Protein AF-A0A352S471-F1 (afdb_monomer)

Secondary structure (DSSP, 8-state):
-HHHHHTT--EEE---SSS-HHHHHHHHHHHHTTPPTTTEEE--S-IIIIIHHHHH-TT-SEEEEES-HHHHHHHHHHHHTTT-EEEEE-----EEE--TTS-HHHHHHHHHHHHHGGGG--TT---EEE--GGGTT-

Nearest PDB structures (foldseek):
  4zxu-assembly1_A  TM=9.787E-01  e=8.638E-11  Staphylococcus aureus subsp. aureus COL
  5dib-assembly1_A  TM=9.805E-01  e=1.431E-10  Staphylococcus aureus
  3u4j-assembly1_B  TM=9.570E-01  e=1.961E-10  Sinorhizobium meliloti
  4o5h-assembly1_A  TM=9.657E-01  e=5.730E-10  Burkholderia cenocepacia J2315
  4ywe-assembly2_G  TM=9.581E-01  e=6.103E-10  Burkholderia cenocepacia J2315

Mean predicted aligned error: 3.01 Å

pLDDT: mean 97.4, std 1.16, range [90.31, 98.69]

Solvent-accessible surface area (backbone atoms only — not comparable to full-atom values): 8187 Å² total; per-residue (Å²): 108,69,70,46,50,76,72,71,44,64,44,78,47,68,57,52,75,89,66,41,64,68,57,51,54,48,50,51,52,43,53,76,70,63,57,58,89,74,40,66,41,80,51,84,53,51,61,81,59,52,46,41,48,60,30,45,38,83,89,45,68,63,44,78,48,76,50,51,54,72,56,46,52,53,41,51,60,42,19,53,87,69,71,37,51,74,46,74,49,48,67,61,79,30,70,39,81,47,60,84,89,49,65,56,70,62,50,49,54,50,45,53,52,54,26,50,44,77,79,38,74,43,59,74,26,41,78,36,76,43,67,41,79,94,58,66,90,114

Foldseek 3Di:
DVVCVVVVAADEDEDALVDCVVVVVVVVVCVVVVPDPRSYHYDYDHCVPPVLCQLQPLPNQEDEDEEAPVSLVSSCVSNVVNPHHYHYHYADQAADEDDPPDPVVVSVVVLVVQCPVVDNPDRNRNNHYHYDPVPPVD

Sequence (138 aa):
VAAALAAGCTIVLKPSEIAPLDAALFAEVMHEAGTPAGVFNMVFGDGQEVGARLAAHPDVDVISITGSTRAGIAVAQAAAATVKRVHQELGGKSPLLILDDADLQAAVAQGVGHVMLNSGQTCIAPTRMLVPRDRYDE

Structure (mmCIF, N/CA/C/O backbone):
data_AF-A0A352S471-F1
#
_entry.id   AF-A0A352S471-F1
#
loop_
_atom_site.group_PDB
_atom_site.id
_atom_site.type_symbol
_atom_site.label_atom_id
_atom_site.label_alt_id
_atom_site.label_comp_id
_atom_site.label_asym_id
_atom_site.label_entity_id
_atom_site.label_seq_id
_atom_site.pdbx_PDB_ins_code
_atom_site.Cartn_x
_atom_site.Cartn_y
_atom_site.Cartn_z
_atom_site.occupancy
_atom_site.B_iso_or_equiv
_atom_site.auth_seq_id
_atom_site.auth_comp_id
_atom_site.auth_asym_id
_atom_site.auth_atom_id
_atom_site.pdbx_PDB_model_num
ATOM 1 N N . VAL A 1 1 ? -7.290 5.930 4.000 1.00 95.38 1 VAL A N 1
ATOM 2 C CA . VAL A 1 1 ? -7.962 6.922 4.877 1.00 95.38 1 VAL A CA 1
ATOM 3 C C . VAL A 1 1 ? -9.097 7.639 4.160 1.00 95.38 1 VAL A C 1
ATOM 5 O O . VAL A 1 1 ? -10.235 7.417 4.541 1.00 95.38 1 VAL A O 1
ATOM 8 N N . ALA A 1 2 ? -8.821 8.429 3.113 1.00 96.81 2 ALA A N 1
ATOM 9 C CA . ALA A 1 2 ? -9.819 9.287 2.457 1.00 96.81 2 ALA A CA 1
ATOM 10 C C . ALA A 1 2 ? -11.147 8.582 2.111 1.00 96.81 2 ALA A C 1
ATOM 12 O O . ALA A 1 2 ? -12.203 9.047 2.521 1.00 96.81 2 ALA A O 1
ATOM 13 N N . ALA A 1 3 ? -11.096 7.424 1.440 1.00 97.38 3 ALA A N 1
ATOM 14 C CA . ALA A 1 3 ? -12.303 6.676 1.072 1.00 97.38 3 ALA A CA 1
ATOM 15 C C . ALA A 1 3 ? -13.134 6.206 2.283 1.00 97.38 3 ALA A C 1
ATOM 17 O O . ALA A 1 3 ? -14.357 6.223 2.220 1.00 97.38 3 ALA A O 1
ATOM 18 N N . ALA A 1 4 ? -12.484 5.825 3.391 1.00 97.88 4 ALA A N 1
ATOM 19 C CA . ALA A 1 4 ? -13.180 5.412 4.611 1.00 97.88 4 ALA A CA 1
ATOM 20 C C . ALA A 1 4 ? -13.919 6.597 5.248 1.00 97.88 4 ALA A C 1
ATOM 22 O O . ALA A 1 4 ? -15.101 6.488 5.557 1.00 97.88 4 ALA A O 1
ATOM 23 N N . LEU A 1 5 ? -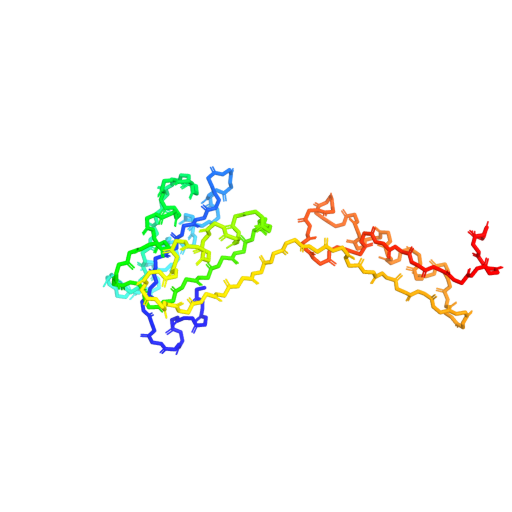13.252 7.749 5.363 1.00 97.56 5 LEU A N 1
ATOM 24 C CA . LEU A 1 5 ? -13.857 8.961 5.920 1.00 97.56 5 LEU A CA 1
ATOM 25 C C . LEU A 1 5 ? -14.997 9.489 5.045 1.00 97.56 5 LEU A C 1
ATOM 27 O O . LEU A 1 5 ? -16.052 9.843 5.560 1.00 97.56 5 LEU A O 1
ATOM 31 N N . ALA A 1 6 ? -14.816 9.493 3.721 1.00 97.94 6 ALA A N 1
ATOM 32 C CA . ALA A 1 6 ? -15.852 9.909 2.777 1.00 97.94 6 ALA A CA 1
ATOM 33 C C . ALA A 1 6 ? -17.101 9.012 2.844 1.00 97.94 6 ALA A C 1
ATOM 35 O O . ALA A 1 6 ? -18.213 9.490 2.643 1.00 97.94 6 ALA A O 1
ATOM 36 N N . ALA A 1 7 ? -16.926 7.726 3.162 1.00 98.00 7 ALA A N 1
ATOM 37 C CA . ALA A 1 7 ? -18.022 6.787 3.391 1.00 98.00 7 ALA A CA 1
ATOM 38 C C . ALA A 1 7 ? -18.659 6.905 4.793 1.00 98.00 7 ALA A C 1
ATOM 40 O O . ALA A 1 7 ? -19.601 6.173 5.090 1.00 98.00 7 ALA A O 1
ATOM 41 N N . GLY A 1 8 ? -18.157 7.795 5.657 1.00 98.19 8 GLY A N 1
ATOM 42 C CA . GLY A 1 8 ? -18.637 7.974 7.029 1.00 98.19 8 GLY A CA 1
ATOM 43 C C . GLY A 1 8 ? -18.098 6.951 8.034 1.00 98.19 8 GLY A C 1
ATOM 44 O O . GLY A 1 8 ? -18.639 6.841 9.131 1.00 98.19 8 GLY A O 1
ATOM 45 N N . CYS A 1 9 ? -17.053 6.192 7.690 1.00 98.56 9 CYS A N 1
ATOM 46 C CA . CYS A 1 9 ? -16.406 5.264 8.616 1.00 98.56 9 CYS A CA 1
ATOM 47 C C . CYS A 1 9 ? -15.426 5.990 9.547 1.00 98.56 9 CYS A C 1
ATOM 49 O O . CYS A 1 9 ? -14.796 6.978 9.164 1.00 98.56 9 CYS A O 1
ATOM 51 N N . THR A 1 10 ? -15.218 5.434 10.739 1.00 98.62 10 THR A N 1
ATOM 52 C CA . THR A 1 10 ? -14.053 5.754 11.571 1.00 98.62 10 THR A CA 1
ATOM 53 C C . THR A 1 10 ? -12.855 4.901 11.150 1.00 98.62 10 THR A C 1
ATOM 55 O O . THR A 1 10 ? -13.002 3.880 10.470 1.00 98.62 10 THR A O 1
ATOM 58 N N . ILE A 1 11 ? -11.643 5.326 11.507 1.00 98.31 11 ILE A N 1
ATOM 59 C CA . ILE A 1 11 ? -10.418 4.618 11.130 1.00 98.31 11 ILE A CA 1
ATOM 60 C C . ILE A 1 11 ? -9.375 4.628 12.245 1.00 98.31 11 ILE A C 1
ATOM 62 O O . ILE A 1 11 ? -9.169 5.629 12.935 1.00 98.31 11 ILE A O 1
ATOM 66 N N . VAL A 1 12 ? -8.679 3.499 12.366 1.00 98.62 12 VAL A N 1
ATOM 67 C CA . VAL A 1 12 ? -7.421 3.366 13.101 1.00 98.62 12 VAL A CA 1
ATOM 68 C C . VAL A 1 12 ? -6.333 3.041 12.081 1.00 98.62 12 VAL A C 1
ATOM 70 O O . VAL A 1 12 ? -6.371 1.991 11.441 1.00 98.62 12 VAL A O 1
ATOM 73 N N . LEU A 1 13 ? -5.389 3.959 11.883 1.00 98.38 13 LEU A N 1
ATOM 74 C CA . LEU A 1 13 ? -4.264 3.788 10.968 1.00 98.38 13 LEU A CA 1
ATOM 75 C C . LEU A 1 13 ? -3.011 3.370 11.750 1.00 98.38 13 LEU A C 1
ATOM 77 O O . LEU A 1 13 ? -2.656 4.014 12.734 1.00 98.38 13 LEU A O 1
ATOM 81 N N . LYS A 1 14 ? -2.331 2.315 11.282 1.00 98.31 14 LYS A N 1
ATOM 82 C CA . LYS A 1 14 ? -0.984 1.928 11.729 1.00 98.31 14 LYS A CA 1
ATOM 83 C C . LYS A 1 14 ? -0.004 1.987 10.549 1.00 98.31 14 LYS A C 1
ATOM 85 O O . LYS A 1 14 ? -0.111 1.141 9.658 1.00 98.31 14 LYS A O 1
ATOM 90 N N . PRO A 1 15 ? 0.949 2.933 10.518 1.00 97.94 15 PRO A N 1
ATOM 91 C CA . PRO A 1 15 ? 1.937 3.042 9.452 1.00 97.94 15 PRO A CA 1
ATOM 92 C C . PRO A 1 15 ? 3.063 2.027 9.656 1.00 97.94 15 PRO A C 1
ATOM 94 O O . PRO A 1 15 ? 3.124 1.353 10.687 1.00 97.94 15 PRO A O 1
ATOM 97 N N . SER A 1 16 ? 3.975 1.911 8.689 1.00 97.25 16 SER A N 1
ATOM 98 C CA . SER A 1 16 ? 5.194 1.118 8.880 1.00 97.25 16 SER A CA 1
ATOM 99 C C . SER A 1 16 ? 6.001 1.660 10.060 1.00 97.25 16 SER A C 1
ATOM 101 O O . SER A 1 16 ? 6.216 2.861 10.178 1.00 97.25 16 SER A O 1
ATOM 103 N N . GLU A 1 17 ? 6.491 0.765 10.911 1.00 96.25 17 GLU A N 1
ATOM 104 C CA . GLU A 1 17 ? 7.396 1.094 12.013 1.00 96.25 17 GLU A CA 1
ATOM 105 C C . GLU A 1 17 ? 8.769 1.602 11.535 1.00 96.25 17 GLU A C 1
ATOM 107 O O . GLU A 1 17 ? 9.480 2.246 12.299 1.00 96.25 17 GLU A O 1
ATOM 112 N N . ILE A 1 18 ? 9.128 1.353 10.270 1.00 96.81 18 ILE A N 1
ATOM 113 C CA . ILE A 1 18 ? 10.404 1.775 9.669 1.00 96.81 18 ILE A CA 1
ATOM 114 C C . ILE A 1 18 ? 10.298 3.184 9.069 1.00 96.81 18 ILE A C 1
ATOM 116 O O . ILE A 1 18 ? 11.266 3.940 9.086 1.00 96.81 18 ILE A O 1
ATOM 120 N N . ALA A 1 19 ? 9.122 3.552 8.554 1.00 95.75 19 ALA A N 1
ATOM 121 C CA . ALA A 1 19 ? 8.860 4.856 7.949 1.00 95.75 19 ALA A CA 1
ATOM 122 C C . ALA A 1 19 ? 7.540 5.459 8.478 1.00 95.75 19 ALA A C 1
ATOM 124 O O . ALA A 1 19 ? 6.544 5.458 7.760 1.00 95.75 19 ALA A O 1
ATOM 125 N N . PRO A 1 20 ? 7.498 5.927 9.743 1.00 96.69 20 PRO A N 1
ATOM 126 C CA . PRO A 1 20 ? 6.265 6.422 10.366 1.00 96.69 20 PRO A CA 1
ATOM 127 C C . PRO A 1 20 ? 6.063 7.946 10.272 1.00 96.69 20 PRO A C 1
ATOM 129 O O . PRO A 1 20 ? 5.018 8.446 10.685 1.00 96.69 20 PRO A O 1
ATOM 132 N N . LEU A 1 21 ? 7.073 8.701 9.826 1.00 97.62 21 LEU A N 1
ATOM 133 C CA . LEU A 1 21 ? 7.125 10.158 10.018 1.00 97.62 21 LEU A CA 1
ATOM 134 C C . LEU A 1 21 ? 6.096 10.923 9.175 1.00 97.62 21 LEU A C 1
ATOM 136 O O . LEU A 1 21 ? 5.482 11.868 9.660 1.00 97.62 21 LEU A O 1
ATOM 140 N N . ASP A 1 22 ? 5.8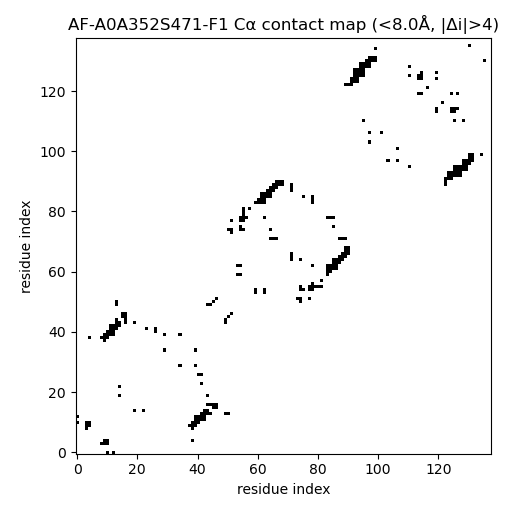73 10.504 7.933 1.00 97.44 22 ASP A N 1
ATOM 141 C CA . ASP A 1 22 ? 4.850 11.079 7.054 1.00 97.44 22 ASP A CA 1
ATOM 142 C C . ASP A 1 22 ? 3.434 10.837 7.596 1.00 97.44 22 ASP A C 1
ATOM 144 O O . ASP A 1 22 ? 2.582 11.724 7.563 1.00 97.44 22 ASP A O 1
ATOM 148 N N . ALA A 1 23 ? 3.194 9.660 8.172 1.00 97.50 23 ALA A N 1
ATOM 149 C CA . ALA A 1 23 ? 1.941 9.326 8.828 1.00 97.50 23 ALA A CA 1
ATOM 150 C C . ALA A 1 23 ? 1.701 10.162 10.097 1.00 97.50 23 ALA A C 1
ATOM 152 O O . ALA A 1 23 ? 0.555 10.517 10.376 1.00 97.50 23 ALA A O 1
ATOM 153 N N . ALA A 1 24 ? 2.757 10.510 10.840 1.00 97.31 24 ALA A N 1
ATOM 154 C CA . ALA A 1 24 ? 2.654 11.431 11.971 1.00 97.31 24 ALA A CA 1
ATOM 155 C C . ALA A 1 24 ? 2.229 12.837 11.514 1.00 97.31 24 ALA A C 1
ATOM 157 O O . ALA A 1 24 ? 1.254 13.369 12.040 1.00 97.31 24 ALA A O 1
ATOM 158 N N . LEU A 1 25 ? 2.861 13.378 10.465 1.00 98.25 25 LEU A N 1
ATOM 159 C CA . LEU A 1 25 ? 2.449 14.654 9.861 1.00 98.25 25 LEU A CA 1
ATOM 160 C C . LEU A 1 25 ? 1.007 14.597 9.342 1.00 98.25 25 LEU A C 1
ATOM 162 O O . LEU A 1 25 ? 0.234 15.535 9.511 1.00 98.25 25 LEU A O 1
ATOM 166 N N . PHE A 1 26 ? 0.601 13.474 8.747 1.00 98.19 26 PHE A N 1
ATOM 167 C CA . PHE A 1 26 ? -0.781 13.294 8.315 1.00 98.19 26 PHE A CA 1
ATOM 168 C C . PHE A 1 26 ? -1.765 13.347 9.495 1.00 98.19 26 PHE A C 1
ATOM 170 O O . PHE A 1 26 ? -2.846 13.913 9.358 1.00 98.19 26 PHE A O 1
ATOM 177 N N . ALA A 1 27 ? -1.406 12.809 10.664 1.00 98.12 27 ALA A N 1
ATOM 178 C CA . ALA A 1 27 ? -2.241 12.917 11.858 1.00 98.12 27 ALA A CA 1
ATOM 179 C C . ALA A 1 27 ? -2.389 14.371 12.346 1.00 98.12 27 ALA A C 1
ATOM 181 O O . ALA A 1 27 ? -3.489 14.757 12.743 1.00 98.12 27 ALA A O 1
ATOM 182 N N . GLU A 1 28 ? -1.328 15.181 12.261 1.00 98.31 28 GLU A N 1
ATOM 183 C CA . GLU A 1 28 ? -1.380 16.624 12.550 1.00 98.31 28 GLU A CA 1
ATOM 184 C C . GLU A 1 28 ? -2.332 17.341 11.586 1.00 98.31 28 GLU A C 1
ATOM 186 O O . GLU A 1 28 ? -3.240 18.042 12.029 1.00 98.31 28 GLU A O 1
ATOM 191 N N . VAL A 1 29 ? -2.227 17.064 10.281 1.00 98.31 29 VAL A N 1
ATOM 192 C CA . VAL A 1 29 ? -3.142 17.612 9.263 1.00 98.31 29 VAL A CA 1
ATOM 193 C C . VAL A 1 29 ? -4.598 17.245 9.565 1.00 98.31 29 VAL A C 1
ATOM 195 O O . VAL A 1 29 ? -5.486 18.091 9.472 1.00 98.31 29 VAL A O 1
ATOM 198 N N . MET A 1 30 ? -4.869 15.996 9.956 1.00 98.44 30 MET A N 1
ATOM 199 C CA . MET A 1 30 ? -6.220 15.558 10.326 1.00 98.44 30 MET A CA 1
ATOM 200 C C . MET A 1 30 ? -6.753 16.300 11.559 1.00 98.44 30 MET A C 1
ATOM 202 O O . MET A 1 30 ? -7.946 16.619 11.610 1.00 98.44 30 MET A O 1
ATOM 206 N N . HIS A 1 31 ? -5.889 16.576 12.539 1.00 97.75 31 HIS A N 1
ATOM 207 C CA . HIS A 1 31 ? -6.236 17.349 13.728 1.00 97.75 31 HIS A CA 1
ATOM 208 C C . HIS A 1 31 ? -6.546 18.811 13.384 1.00 97.75 31 HIS A C 1
ATOM 210 O O . HIS A 1 31 ? -7.613 19.307 13.747 1.00 97.75 31 HIS A O 1
ATOM 216 N N . GLU A 1 32 ? -5.666 19.475 12.632 1.00 98.44 32 GLU A N 1
ATOM 217 C CA . GLU A 1 32 ? -5.837 20.868 12.201 1.00 98.44 32 GLU A CA 1
ATOM 218 C C . GLU A 1 32 ? -7.063 21.059 11.301 1.00 98.44 32 GLU A C 1
ATOM 220 O O . GLU A 1 32 ? -7.742 22.082 11.380 1.00 98.44 32 GLU A O 1
ATOM 225 N N . ALA A 1 33 ? -7.411 20.047 10.500 1.00 98.06 33 ALA A N 1
ATOM 226 C CA . ALA A 1 33 ? -8.634 20.028 9.700 1.00 98.06 33 ALA A CA 1
ATOM 227 C C . ALA A 1 33 ? -9.927 19.939 10.541 1.00 98.06 33 ALA A C 1
ATOM 229 O O . ALA A 1 33 ? -11.023 19.982 9.982 1.00 98.06 33 ALA A O 1
ATOM 230 N N . GLY A 1 34 ? -9.828 19.800 11.869 1.00 98.00 34 GLY A N 1
ATOM 231 C CA . GLY A 1 34 ? -10.978 19.732 12.769 1.00 98.00 34 GLY A CA 1
ATOM 232 C C . GLY A 1 34 ? -11.704 18.387 12.733 1.00 98.00 34 GLY A C 1
ATOM 233 O O . GLY A 1 34 ? -12.900 18.327 13.024 1.00 98.00 34 GLY A O 1
ATOM 234 N N . THR A 1 35 ? -11.007 17.306 12.366 1.00 98.06 35 THR A N 1
ATOM 235 C CA . THR A 1 35 ? -11.596 15.959 12.361 1.00 98.06 35 THR A CA 1
ATOM 236 C C . THR A 1 35 ? -12.113 15.617 13.763 1.00 98.06 35 THR A C 1
ATOM 238 O O . THR A 1 35 ? -11.340 15.712 14.722 1.00 98.06 35 THR A O 1
ATOM 241 N N . PRO A 1 36 ? -13.388 15.206 13.925 1.00 98.56 36 PRO A N 1
ATOM 242 C CA . PRO A 1 36 ? -13.932 14.914 15.246 1.00 98.56 36 PRO A CA 1
ATOM 243 C C . PRO A 1 36 ? -13.141 13.821 15.974 1.00 98.56 36 PRO A C 1
ATOM 245 O O . PRO A 1 36 ? -12.668 12.858 15.361 1.00 98.56 36 PRO A O 1
ATOM 248 N N . ALA A 1 37 ? -13.023 13.950 17.297 1.00 98.19 37 ALA A N 1
ATOM 249 C CA . ALA A 1 37 ? -12.301 12.985 18.120 1.00 98.19 37 ALA A CA 1
ATOM 250 C C . ALA A 1 37 ? -12.850 11.560 17.921 1.00 98.19 37 ALA A C 1
ATOM 252 O O . ALA A 1 37 ? -14.061 11.343 17.920 1.00 98.19 37 ALA A O 1
ATOM 253 N N . GLY A 1 38 ? -11.950 10.591 17.736 1.00 97.62 38 GLY A N 1
ATOM 254 C CA . GLY A 1 38 ? -12.294 9.186 17.506 1.00 97.62 38 GLY A CA 1
ATOM 255 C C . GLY A 1 38 ? -12.636 8.821 16.056 1.00 97.62 38 GLY A C 1
ATOM 256 O O . GLY A 1 38 ? -12.635 7.634 15.733 1.00 97.62 38 GLY A O 1
ATOM 257 N N . VAL A 1 39 ? -12.866 9.792 15.158 1.00 98.62 39 VAL A N 1
ATOM 258 C CA . VAL A 1 39 ? -13.111 9.508 13.729 1.00 98.62 39 VAL A CA 1
ATOM 259 C C . VAL A 1 39 ? -11.833 9.044 13.035 1.00 98.62 39 VAL A C 1
ATOM 261 O O . VAL A 1 39 ? -11.850 8.063 12.294 1.00 98.62 39 VAL A O 1
ATOM 264 N N . PHE A 1 40 ? -10.713 9.707 13.309 1.00 98.69 40 PHE A N 1
ATOM 265 C CA . PHE A 1 40 ? -9.389 9.280 12.879 1.00 98.69 40 PHE A CA 1
ATOM 266 C C . PHE A 1 40 ? -8.511 9.050 14.103 1.00 98.69 40 PHE A C 1
ATOM 268 O O . PHE A 1 40 ? -8.409 9.911 14.974 1.00 98.69 40 PHE A O 1
ATOM 275 N N . ASN A 1 41 ? -7.863 7.891 14.148 1.00 98.50 41 ASN A N 1
ATOM 276 C CA . ASN A 1 41 ? -6.929 7.515 15.196 1.00 98.50 41 ASN A CA 1
ATOM 277 C C . ASN A 1 41 ? -5.654 6.979 14.540 1.00 98.50 41 ASN A C 1
ATOM 279 O O . ASN A 1 41 ? -5.718 6.242 13.554 1.00 98.50 41 ASN A O 1
ATOM 283 N N . MET A 1 42 ? -4.503 7.323 15.106 1.00 97.94 42 MET A N 1
ATOM 284 C CA . MET A 1 42 ? -3.193 6.843 14.675 1.00 97.94 42 MET A CA 1
ATOM 285 C C . MET A 1 42 ? -2.568 6.041 15.811 1.00 97.94 42 MET A C 1
ATOM 287 O O . MET A 1 42 ? -2.535 6.511 16.948 1.00 97.94 42 MET A O 1
ATOM 291 N N . VAL A 1 43 ? -2.062 4.847 15.509 1.00 98.00 43 VAL A N 1
ATOM 292 C CA . VAL A 1 43 ? -1.318 4.019 16.466 1.00 98.00 43 VAL A CA 1
ATOM 293 C C . VAL A 1 43 ? 0.008 3.575 15.861 1.00 98.00 43 VAL A C 1
ATOM 295 O O . VAL A 1 43 ? 0.085 3.228 14.684 1.00 98.00 43 VAL A O 1
ATOM 298 N N . PHE A 1 44 ? 1.058 3.564 16.678 1.00 97.81 44 PHE A N 1
ATOM 299 C CA . PHE A 1 44 ? 2.398 3.126 16.288 1.00 97.81 44 PHE A CA 1
ATOM 300 C C . PHE A 1 44 ? 2.762 1.828 17.011 1.00 97.81 44 PHE A C 1
ATOM 302 O O . PHE A 1 44 ? 2.287 1.564 18.112 1.00 97.81 44 PHE A O 1
ATOM 309 N N . GLY A 1 45 ? 3.613 1.022 16.386 1.00 97.06 45 GLY A N 1
ATOM 310 C CA . GLY A 1 45 ? 4.054 -0.280 16.891 1.00 97.06 45 GLY A CA 1
ATOM 311 C C . GLY A 1 45 ? 4.274 -1.249 15.738 1.00 97.06 45 GLY A C 1
ATOM 312 O O . GLY A 1 45 ? 3.955 -0.916 14.596 1.00 97.06 45 GLY A O 1
ATOM 313 N N . ASP A 1 46 ? 4.833 -2.425 15.993 1.00 96.50 46 ASP A N 1
ATOM 314 C CA . ASP A 1 46 ? 5.120 -3.391 14.932 1.00 96.50 46 ASP A CA 1
ATOM 315 C C . ASP A 1 46 ? 3.855 -4.108 14.420 1.00 96.50 46 ASP A C 1
ATOM 317 O O . ASP A 1 46 ? 2.773 -4.080 15.017 1.00 96.50 46 ASP A O 1
ATOM 321 N N . GLY A 1 47 ? 3.976 -4.732 13.248 1.00 95.62 47 GLY A N 1
ATOM 322 C CA . GLY A 1 47 ? 2.866 -5.459 12.634 1.00 95.62 47 GLY A CA 1
ATOM 323 C C . GLY A 1 47 ? 2.484 -6.764 13.342 1.00 95.62 47 GLY A C 1
ATOM 324 O O . GLY A 1 47 ? 1.327 -7.171 13.240 1.00 95.62 47 GLY A O 1
ATOM 325 N N . GLN A 1 48 ? 3.417 -7.425 14.035 1.00 95.31 48 GLN A N 1
ATOM 326 C CA . GLN A 1 48 ? 3.162 -8.706 14.704 1.00 95.31 48 GLN A CA 1
ATOM 327 C C . GLN A 1 48 ? 2.333 -8.530 15.976 1.00 95.31 48 GLN A C 1
ATOM 329 O O . GLN A 1 48 ? 1.519 -9.396 16.287 1.00 95.31 48 GLN A O 1
ATOM 334 N N . GLU A 1 49 ? 2.502 -7.412 16.675 1.00 96.38 49 GLU A N 1
ATOM 335 C CA . GLU A 1 49 ? 1.738 -7.076 17.865 1.00 96.38 49 GLU A CA 1
ATOM 336 C C . GLU A 1 49 ? 0.516 -6.218 17.512 1.00 96.38 49 GLU A C 1
ATOM 338 O O . GLU A 1 49 ? -0.621 -6.698 17.555 1.00 96.38 49 GLU A O 1
ATOM 343 N N . VAL A 1 50 ? 0.722 -4.960 17.110 1.00 97.75 50 VAL A N 1
ATOM 344 C CA . VAL A 1 50 ? -0.376 -3.998 16.910 1.00 97.75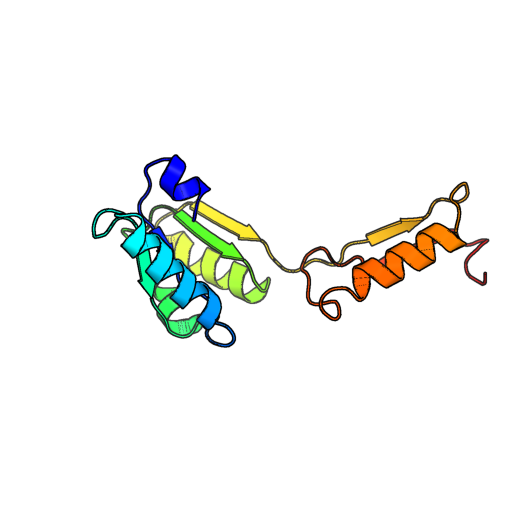 50 VAL A CA 1
ATOM 345 C C . VAL A 1 50 ? -1.226 -4.377 15.701 1.00 97.75 50 VAL A C 1
ATOM 347 O O . VAL A 1 50 ? -2.455 -4.387 15.780 1.00 97.75 50 VAL A O 1
ATOM 350 N N . GLY A 1 51 ? -0.587 -4.747 14.588 1.00 97.44 51 GLY A N 1
ATOM 351 C CA . GLY A 1 51 ? -1.293 -5.162 13.372 1.00 97.44 51 GLY A CA 1
ATOM 352 C C . GLY A 1 51 ? -2.160 -6.407 13.585 1.00 97.44 51 GLY A C 1
ATOM 353 O O . GLY A 1 51 ? -3.321 -6.429 13.174 1.00 97.44 51 GLY A O 1
ATOM 354 N N . ALA A 1 52 ? -1.634 -7.417 14.284 1.00 96.88 52 ALA A N 1
ATOM 355 C CA . ALA A 1 52 ? -2.379 -8.633 14.605 1.00 96.88 52 ALA A CA 1
ATOM 356 C C . ALA A 1 52 ? -3.575 -8.356 15.528 1.00 96.88 52 ALA A C 1
ATOM 358 O O . ALA A 1 52 ? -4.657 -8.905 15.311 1.00 96.88 52 ALA A O 1
ATOM 359 N N . ARG A 1 53 ? -3.415 -7.472 16.524 1.00 97.88 53 ARG A N 1
ATOM 360 C CA . ARG A 1 53 ? -4.516 -7.055 17.406 1.00 97.88 53 ARG A CA 1
ATOM 361 C C . ARG A 1 53 ? -5.621 -6.346 16.633 1.00 97.88 53 ARG A C 1
ATOM 363 O O . ARG A 1 53 ? -6.777 -6.728 16.789 1.00 97.88 53 ARG A O 1
ATOM 370 N N . LEU A 1 54 ? -5.278 -5.391 15.765 1.00 98.19 54 LEU A N 1
ATOM 371 C CA . LEU A 1 54 ? -6.252 -4.704 14.907 1.00 98.19 54 LEU A CA 1
ATOM 372 C C . LEU A 1 54 ? -6.993 -5.690 13.994 1.00 98.19 54 LEU A C 1
ATOM 374 O O . LEU A 1 54 ? -8.215 -5.632 13.882 1.00 98.19 54 LEU A O 1
ATOM 378 N N . ALA A 1 55 ? -6.271 -6.631 13.381 1.00 98.19 55 ALA A N 1
ATOM 379 C CA . ALA A 1 55 ? -6.864 -7.627 12.495 1.00 98.19 55 ALA A CA 1
ATOM 380 C C . ALA A 1 55 ? -7.805 -8.601 13.226 1.00 98.19 55 ALA A C 1
ATOM 382 O O . ALA A 1 55 ? -8.798 -9.033 12.642 1.00 98.19 55 ALA A O 1
ATOM 383 N N . ALA A 1 56 ? -7.529 -8.944 14.487 1.00 98.00 56 ALA A N 1
ATOM 384 C CA . ALA A 1 56 ? -8.331 -9.884 15.272 1.00 98.00 56 ALA A CA 1
ATOM 385 C C . ALA A 1 56 ? -9.476 -9.230 16.066 1.00 98.00 56 ALA A C 1
ATOM 387 O O . ALA A 1 56 ? -10.392 -9.936 16.481 1.00 98.00 56 ALA A O 1
ATOM 388 N N . HIS A 1 57 ? -9.446 -7.910 16.279 1.00 98.44 57 HIS A N 1
ATOM 389 C CA . HIS A 1 57 ? -10.379 -7.233 17.181 1.00 98.44 57 HIS A CA 1
ATOM 390 C C . HIS A 1 57 ? -11.851 -7.459 16.770 1.00 98.44 57 HIS A C 1
ATOM 392 O O . HIS A 1 57 ? -12.155 -7.364 15.574 1.00 98.44 57 HIS A O 1
ATOM 398 N N . PRO A 1 58 ? -12.762 -7.765 17.720 1.00 98.06 58 PRO A N 1
ATOM 399 C CA . PRO A 1 58 ? -14.175 -8.016 17.421 1.00 98.06 58 PRO A CA 1
ATOM 400 C C . PRO A 1 58 ? -14.901 -6.785 16.871 1.00 98.06 58 PRO A C 1
ATOM 402 O O . PRO A 1 58 ? -15.723 -6.931 15.976 1.00 98.06 58 PRO A O 1
ATOM 405 N N . ASP A 1 59 ? -14.537 -5.588 17.335 1.00 98.00 59 ASP A N 1
ATOM 406 C CA . ASP A 1 59 ? -15.201 -4.333 16.938 1.00 98.00 59 ASP A CA 1
ATOM 407 C C . ASP A 1 59 ? -14.655 -3.711 15.635 1.00 98.00 59 ASP A C 1
ATOM 409 O O . ASP A 1 59 ? -14.987 -2.579 15.297 1.00 98.00 59 ASP A O 1
ATOM 413 N N . VAL A 1 60 ? -13.772 -4.408 14.910 1.00 98.44 60 VAL A N 1
ATOM 414 C CA . VAL A 1 60 ? -13.264 -3.942 13.609 1.00 98.44 60 VAL A CA 1
ATOM 415 C C . VAL A 1 60 ? -14.051 -4.617 12.488 1.00 98.44 60 VAL A C 1
ATOM 417 O O . VAL A 1 60 ? -13.889 -5.809 12.237 1.00 98.44 60 VAL A O 1
ATOM 420 N N . ASP A 1 61 ? -14.854 -3.844 11.757 1.00 98.25 61 ASP A N 1
ATOM 421 C CA . ASP A 1 61 ? -15.705 -4.367 10.674 1.00 98.25 61 ASP A CA 1
ATOM 422 C C . ASP A 1 61 ? -14.946 -4.662 9.367 1.00 98.25 61 ASP A C 1
ATOM 424 O O . ASP A 1 61 ? -15.352 -5.503 8.553 1.00 98.25 61 ASP A O 1
ATOM 428 N N . VAL A 1 62 ? -13.854 -3.929 9.126 1.00 98.38 62 VAL A N 1
ATOM 429 C CA . VAL A 1 62 ? -13.038 -4.004 7.907 1.00 98.38 62 VAL A CA 1
ATOM 430 C C . VAL A 1 62 ? -11.570 -3.823 8.266 1.00 98.38 62 VAL A C 1
ATOM 432 O O . VAL A 1 62 ? -11.215 -2.883 8.972 1.00 98.38 62 VAL A O 1
ATOM 435 N N . ILE A 1 63 ? -10.703 -4.674 7.718 1.00 98.44 63 ILE A N 1
ATOM 436 C CA . ILE A 1 63 ? -9.252 -4.484 7.767 1.00 98.44 63 ILE A CA 1
ATOM 437 C C . ILE A 1 63 ? -8.709 -4.304 6.345 1.00 98.44 63 ILE A C 1
ATOM 439 O O . ILE A 1 63 ? -9.032 -5.067 5.435 1.00 98.44 63 ILE A O 1
ATOM 443 N N . SER A 1 64 ? -7.888 -3.274 6.148 1.00 98.50 64 SER A N 1
ATOM 444 C CA . SER A 1 64 ? -7.207 -3.001 4.880 1.00 98.50 64 SER A CA 1
ATOM 445 C C . SER A 1 64 ? -5.707 -3.017 5.116 1.00 98.50 64 SER A C 1
ATOM 447 O O . SER A 1 64 ? -5.211 -2.255 5.944 1.00 98.50 64 SER A O 1
ATOM 449 N N . ILE A 1 65 ? -4.985 -3.863 4.385 1.00 98.25 65 ILE A N 1
ATOM 450 C CA . ILE A 1 65 ? -3.529 -3.971 4.467 1.00 98.25 65 ILE A CA 1
ATOM 451 C C . ILE A 1 65 ? -2.900 -3.782 3.090 1.00 98.25 65 ILE A C 1
ATOM 453 O O . ILE A 1 65 ? -3.309 -4.398 2.107 1.00 98.25 65 ILE A O 1
ATOM 457 N N . THR A 1 66 ? -1.848 -2.970 3.058 1.00 98.38 66 THR A N 1
ATOM 458 C CA . THR A 1 66 ? -0.902 -2.911 1.948 1.00 98.38 66 THR A CA 1
ATOM 459 C C . THR A 1 66 ? 0.457 -3.373 2.453 1.00 98.38 66 THR A C 1
ATOM 461 O O . THR A 1 66 ? 0.946 -2.856 3.458 1.00 98.38 66 THR A O 1
ATOM 464 N N . GLY A 1 67 ? 1.065 -4.369 1.807 1.00 97.00 67 GLY A N 1
ATOM 465 C CA . GLY A 1 67 ? 2.349 -4.900 2.262 1.00 97.00 67 GLY A CA 1
ATOM 466 C C . GLY A 1 67 ? 2.741 -6.232 1.633 1.00 97.00 67 GLY A C 1
ATOM 467 O O . GLY A 1 67 ? 2.401 -6.544 0.499 1.00 97.00 67 GLY A O 1
ATOM 468 N N . SER A 1 68 ? 3.506 -7.039 2.370 1.00 97.25 68 SER A N 1
ATOM 469 C CA . SER A 1 68 ? 3.948 -8.346 1.868 1.00 97.25 68 SER A CA 1
ATOM 470 C C . SER A 1 68 ? 2.809 -9.367 1.825 1.00 97.25 68 SER A C 1
ATOM 472 O O . SER A 1 68 ? 1.947 -9.380 2.705 1.00 97.25 68 SER A O 1
ATOM 474 N N . THR A 1 69 ? 2.873 -10.314 0.884 1.00 98.25 69 THR A N 1
ATOM 475 C CA . THR A 1 69 ? 1.917 -11.432 0.803 1.00 98.25 69 THR A CA 1
ATOM 476 C C . THR A 1 69 ? 1.858 -12.240 2.099 1.00 98.25 69 THR A C 1
ATOM 478 O O . THR A 1 69 ? 0.780 -12.603 2.558 1.00 98.25 69 THR A O 1
ATOM 481 N N . ARG A 1 70 ? 3.008 -12.450 2.753 1.00 97.62 70 ARG A N 1
ATOM 482 C CA . ARG A 1 70 ? 3.090 -13.116 4.061 1.00 97.62 70 ARG A CA 1
ATOM 483 C C . ARG A 1 70 ? 2.281 -12.382 5.136 1.00 97.62 70 ARG A C 1
ATOM 485 O O . ARG A 1 70 ? 1.574 -13.025 5.905 1.00 97.62 70 ARG A O 1
ATOM 492 N N . ALA A 1 71 ? 2.387 -11.054 5.196 1.00 97.62 71 ALA A N 1
ATOM 493 C CA . ALA A 1 71 ? 1.630 -10.247 6.151 1.00 97.62 71 ALA A CA 1
ATOM 494 C C . ALA A 1 71 ? 0.128 -10.233 5.821 1.00 97.62 71 ALA A C 1
ATOM 496 O O . ALA A 1 71 ? -0.685 -10.372 6.729 1.00 97.62 71 ALA A O 1
ATOM 497 N N . GLY A 1 72 ? -0.233 -10.144 4.535 1.00 98.19 72 GLY A N 1
ATOM 498 C CA . GLY A 1 72 ? -1.623 -10.239 4.076 1.00 98.19 72 GLY A CA 1
ATOM 499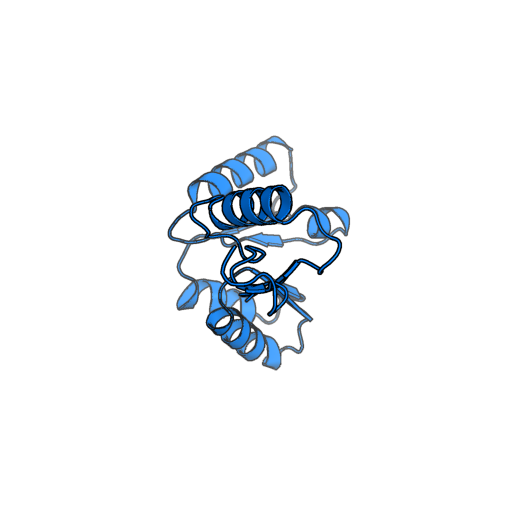 C C . GLY A 1 72 ? -2.300 -11.541 4.506 1.00 98.19 72 GLY A C 1
ATOM 500 O O . GLY A 1 72 ? -3.375 -11.508 5.102 1.00 98.19 72 GLY A O 1
ATOM 501 N N . ILE A 1 73 ? -1.621 -12.678 4.313 1.00 98.31 73 ILE A N 1
ATOM 502 C CA . ILE A 1 73 ? -2.096 -13.994 4.770 1.00 98.31 73 ILE A CA 1
ATOM 503 C C . ILE A 1 73 ? -2.333 -13.997 6.286 1.00 98.31 73 ILE A C 1
ATOM 505 O O . ILE A 1 73 ? -3.398 -14.420 6.732 1.00 98.31 73 ILE A O 1
ATOM 509 N N . ALA A 1 74 ? -1.377 -13.496 7.075 1.00 98.19 74 ALA A N 1
ATOM 510 C CA . ALA A 1 74 ? -1.507 -13.451 8.532 1.00 98.19 74 ALA A CA 1
ATOM 511 C C . ALA A 1 74 ? -2.693 -12.576 8.985 1.00 98.19 74 ALA A C 1
ATOM 513 O O . ALA A 1 74 ? -3.462 -12.981 9.857 1.00 98.19 74 ALA A O 1
ATOM 514 N N . VAL A 1 75 ? -2.887 -11.409 8.358 1.00 98.38 75 VAL A N 1
ATOM 515 C CA . VAL A 1 75 ? -4.038 -10.531 8.626 1.00 98.38 75 VAL A CA 1
ATOM 516 C C . VAL A 1 75 ? -5.353 -11.217 8.264 1.00 98.38 75 VAL A C 1
ATOM 518 O O . VAL A 1 75 ? -6.291 -11.175 9.056 1.00 98.38 75 VAL A O 1
ATOM 521 N N . ALA A 1 76 ? -5.426 -11.886 7.113 1.00 98.38 76 ALA A N 1
ATOM 522 C CA . ALA A 1 76 ? -6.627 -12.601 6.690 1.00 98.38 76 ALA A CA 1
ATOM 523 C C . ALA A 1 76 ? -6.996 -13.738 7.656 1.00 98.38 76 ALA A C 1
ATOM 525 O O . ALA A 1 76 ? -8.167 -13.910 7.990 1.00 98.38 76 ALA A O 1
ATOM 526 N N . GLN A 1 77 ? -6.001 -14.481 8.148 1.00 98.31 77 GLN A N 1
ATOM 527 C CA . GLN A 1 77 ? -6.201 -15.530 9.150 1.00 98.31 77 GLN A CA 1
ATOM 528 C C . GLN A 1 77 ? -6.711 -14.959 10.479 1.00 98.31 77 GLN A C 1
ATOM 530 O O . GLN A 1 77 ? -7.683 -15.474 11.028 1.00 98.31 77 GLN A O 1
ATOM 535 N N . ALA A 1 78 ? -6.105 -13.876 10.976 1.00 98.06 78 ALA A N 1
ATOM 536 C CA . ALA A 1 78 ? -6.534 -13.214 12.210 1.00 98.06 78 ALA A CA 1
ATOM 537 C C . ALA A 1 78 ? -7.950 -12.615 12.096 1.00 98.06 78 ALA A C 1
ATOM 539 O O . ALA A 1 78 ? -8.720 -12.633 13.055 1.00 98.06 78 ALA A O 1
ATOM 540 N N . ALA A 1 79 ? -8.313 -12.126 10.910 1.00 98.25 79 ALA A N 1
ATOM 541 C CA . ALA A 1 79 ? -9.628 -11.571 10.614 1.00 98.25 79 ALA A CA 1
ATOM 542 C C . ALA A 1 79 ? -10.745 -12.628 10.533 1.00 98.25 79 ALA A C 1
ATOM 544 O O . ALA A 1 79 ? -11.910 -12.304 10.775 1.00 98.25 79 ALA A O 1
ATOM 545 N N . ALA A 1 80 ? -10.409 -13.883 10.220 1.00 98.00 80 ALA A N 1
ATOM 546 C CA . ALA A 1 80 ? -11.382 -14.923 9.892 1.00 98.00 80 ALA A CA 1
ATOM 547 C C . ALA A 1 80 ? -12.393 -15.205 11.016 1.00 98.00 80 ALA A C 1
ATOM 549 O O . ALA A 1 80 ? -13.570 -15.418 10.734 1.00 98.00 80 ALA A O 1
ATOM 550 N N . ALA A 1 81 ? -11.963 -15.158 12.283 1.00 97.31 81 ALA A N 1
ATOM 551 C CA . ALA A 1 81 ? -12.807 -15.490 13.435 1.00 97.31 81 ALA A CA 1
ATOM 552 C C . ALA A 1 81 ? -14.036 -14.575 13.591 1.00 97.31 81 ALA A C 1
ATOM 554 O O . ALA A 1 81 ? -15.032 -14.989 14.176 1.00 97.31 81 ALA A O 1
ATOM 555 N N . THR A 1 82 ? -13.982 -13.349 13.061 1.00 97.44 82 THR A N 1
ATOM 556 C CA . THR A 1 82 ? -15.092 -12.383 13.129 1.00 97.44 82 THR A CA 1
ATOM 557 C C . THR A 1 82 ? -15.778 -12.187 11.778 1.00 97.44 82 THR A C 1
ATOM 559 O O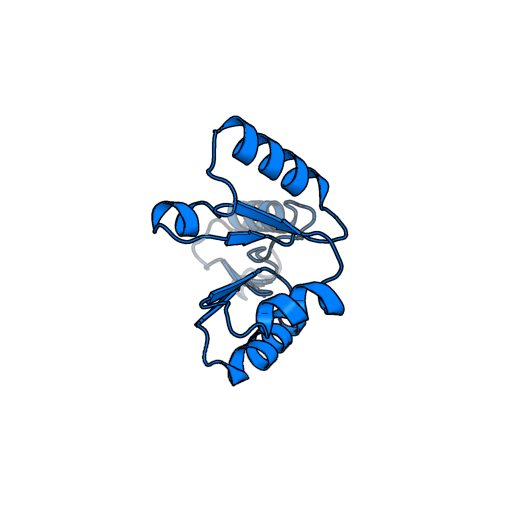 . THR A 1 82 ? -16.650 -11.334 11.664 1.00 97.44 82 THR A O 1
ATOM 562 N N . VAL A 1 83 ? -15.352 -12.915 10.737 1.00 97.19 83 VAL A N 1
ATOM 563 C CA . VAL A 1 83 ? -15.885 -12.804 9.367 1.00 97.19 83 VAL A CA 1
ATOM 564 C C . VAL A 1 83 ? -15.844 -11.355 8.831 1.00 97.19 83 VAL A C 1
ATOM 566 O O . VAL A 1 83 ? -16.670 -10.948 8.015 1.00 97.19 83 VAL A O 1
ATOM 569 N N . LYS A 1 84 ? -14.875 -10.546 9.291 1.00 97.38 84 LYS A N 1
ATOM 570 C CA . LYS A 1 84 ? -14.719 -9.149 8.852 1.00 97.38 84 LYS A CA 1
ATOM 571 C C . LYS A 1 84 ? -14.217 -9.079 7.409 1.00 97.38 84 LYS A C 1
ATOM 573 O O . LYS A 1 84 ? -13.534 -9.984 6.926 1.00 97.38 84 LYS A O 1
ATOM 578 N N . ARG A 1 85 ? -14.521 -7.982 6.709 1.00 98.12 85 ARG A N 1
ATOM 579 C CA . ARG A 1 85 ? -14.027 -7.768 5.337 1.00 98.12 85 ARG A CA 1
ATOM 580 C C . ARG A 1 85 ? -12.518 -7.514 5.356 1.00 98.12 85 ARG A C 1
ATOM 582 O O . ARG A 1 85 ? -12.033 -6.755 6.193 1.00 98.12 85 ARG A O 1
ATOM 589 N N . VAL A 1 86 ? -11.788 -8.112 4.413 1.00 98.38 86 VAL A N 1
ATOM 590 C CA . VAL A 1 86 ? -10.324 -7.998 4.310 1.00 98.38 86 VAL A CA 1
ATOM 591 C C . VAL A 1 86 ? -9.945 -7.487 2.922 1.00 98.38 86 VAL A C 1
ATOM 593 O O . VAL A 1 86 ? -10.187 -8.166 1.928 1.00 98.38 86 VAL A O 1
ATOM 596 N N . HIS A 1 87 ? -9.345 -6.300 2.852 1.00 98.38 87 HIS A N 1
ATOM 597 C CA . HIS A 1 87 ? -8.820 -5.704 1.620 1.00 98.38 87 HIS A CA 1
ATOM 598 C C . HIS A 1 87 ? -7.292 -5.827 1.622 1.00 98.38 87 HIS A C 1
ATOM 600 O O . HIS A 1 87 ? -6.649 -5.467 2.610 1.00 98.38 87 HIS A O 1
ATOM 606 N N . GLN A 1 88 ? -6.710 -6.368 0.549 1.00 98.31 88 GLN A N 1
ATOM 607 C CA . GLN A 1 88 ? -5.289 -6.724 0.510 1.00 98.31 88 GLN A CA 1
ATOM 608 C C . GLN A 1 88 ? -4.634 -6.251 -0.785 1.00 98.31 88 GLN A C 1
ATOM 610 O O . GLN A 1 88 ? -4.936 -6.767 -1.856 1.00 98.31 88 GLN A O 1
ATOM 615 N N . GLU A 1 89 ? -3.685 -5.331 -0.654 1.00 98.25 89 GLU A N 1
ATOM 616 C CA . GLU A 1 89 ? -2.775 -4.921 -1.724 1.00 98.25 89 GLU A CA 1
ATOM 617 C C . GLU A 1 89 ? -1.387 -5.485 -1.414 1.00 98.25 89 GLU A C 1
ATOM 619 O O . GLU A 1 89 ? -0.720 -5.056 -0.469 1.00 98.25 89 GLU A O 1
ATOM 624 N N . LEU A 1 90 ? -0.978 -6.515 -2.154 1.00 97.88 90 LEU A N 1
ATOM 625 C CA . LEU A 1 90 ? 0.174 -7.345 -1.795 1.00 97.88 90 LEU A CA 1
ATOM 626 C C . LEU A 1 90 ? 1.328 -7.201 -2.797 1.00 97.88 90 LEU A C 1
ATOM 628 O O . LEU A 1 90 ? 1.339 -6.323 -3.658 1.00 97.88 90 LEU A O 1
ATOM 632 N N . GLY A 1 91 ? 2.338 -8.061 -2.668 1.00 94.31 91 GLY A N 1
ATOM 633 C CA . GLY A 1 91 ? 3.456 -8.097 -3.605 1.00 94.31 91 GLY A CA 1
ATOM 634 C C . GLY A 1 91 ? 3.027 -8.544 -5.005 1.00 94.31 91 GLY A C 1
ATOM 635 O O . GLY A 1 91 ? 2.149 -9.393 -5.156 1.00 94.31 91 GLY A O 1
ATOM 636 N N . GLY A 1 92 ? 3.699 -8.002 -6.022 1.00 94.00 92 GLY A N 1
ATOM 637 C CA . GLY A 1 92 ? 3.488 -8.339 -7.426 1.00 94.00 92 GLY A CA 1
ATOM 638 C C . GLY A 1 92 ? 4.750 -8.859 -8.115 1.00 94.00 92 GLY A C 1
ATOM 639 O O . GLY A 1 92 ? 5.870 -8.732 -7.618 1.00 94.00 92 GLY A O 1
ATOM 640 N N . LYS A 1 93 ? 4.557 -9.433 -9.305 1.00 95.81 93 LYS A N 1
ATOM 641 C CA . LYS A 1 93 ? 5.620 -9.734 -10.277 1.00 95.81 93 LYS A CA 1
ATOM 642 C C . LYS A 1 93 ? 5.183 -9.223 -11.650 1.00 95.81 93 LYS A C 1
ATOM 644 O O . LYS A 1 93 ? 4.979 -10.005 -12.578 1.00 95.81 93 LYS A O 1
ATOM 649 N N . SER A 1 94 ? 4.945 -7.914 -11.726 1.00 96.94 94 SER A N 1
ATOM 650 C CA . SER A 1 94 ? 4.266 -7.284 -12.858 1.00 96.94 94 SER A CA 1
ATOM 651 C C . SER A 1 94 ? 5.037 -7.487 -14.163 1.00 96.94 94 SER A C 1
ATOM 653 O O . SER A 1 94 ? 6.228 -7.153 -14.227 1.00 96.94 94 SER A O 1
ATOM 655 N N . PRO A 1 95 ? 4.389 -8.041 -15.199 1.00 97.31 95 PRO A N 1
ATOM 656 C CA . PRO A 1 95 ? 5.010 -8.200 -16.494 1.00 97.31 95 PRO A CA 1
ATOM 657 C C . PRO A 1 95 ? 4.876 -6.915 -17.323 1.00 97.31 95 PRO A C 1
ATOM 659 O O . PRO A 1 95 ? 3.826 -6.277 -17.332 1.00 97.31 95 PRO A O 1
ATOM 662 N N . LEU A 1 96 ? 5.934 -6.566 -18.047 1.00 97.62 96 LEU A N 1
ATOM 663 C CA . LEU A 1 96 ? 5.915 -5.577 -19.121 1.00 97.62 96 LEU A CA 1
ATOM 664 C C . LEU A 1 96 ? 6.058 -6.335 -20.438 1.00 97.62 96 LEU A C 1
ATOM 666 O O . LEU A 1 96 ? 7.144 -6.823 -20.739 1.00 97.62 96 LEU A O 1
ATOM 670 N N . LEU A 1 97 ? 4.957 -6.483 -21.175 1.00 97.88 97 LEU A N 1
ATOM 671 C CA . LEU A 1 97 ? 4.949 -7.152 -22.475 1.00 97.88 97 LEU A CA 1
ATOM 672 C C . LEU A 1 97 ? 5.223 -6.123 -23.567 1.00 97.88 97 LEU A C 1
ATOM 674 O O . LEU A 1 97 ? 4.463 -5.168 -23.716 1.00 97.88 97 LEU A O 1
ATOM 678 N N . ILE A 1 98 ? 6.286 -6.349 -24.330 1.00 97.94 98 ILE A N 1
ATOM 679 C CA . ILE A 1 98 ? 6.636 -5.578 -25.518 1.00 97.94 98 ILE A CA 1
ATOM 680 C C . ILE A 1 98 ? 6.299 -6.452 -26.728 1.00 97.94 98 ILE A C 1
ATOM 682 O O . ILE A 1 98 ? 6.747 -7.598 -26.808 1.00 97.94 98 ILE A O 1
ATOM 686 N N . LEU A 1 99 ? 5.453 -5.940 -27.620 1.00 97.75 99 LEU A N 1
ATOM 687 C CA . LEU A 1 99 ? 5.026 -6.646 -28.829 1.00 97.75 99 LEU A CA 1
ATOM 688 C C . LEU A 1 99 ? 6.037 -6.448 -29.968 1.00 97.75 99 LEU A C 1
ATOM 690 O O . LEU A 1 99 ? 6.943 -5.620 -29.876 1.00 97.75 99 LEU A O 1
ATOM 694 N N . ASP A 1 100 ? 5.921 -7.254 -31.019 1.00 96.50 100 ASP A N 1
ATOM 695 C CA . ASP A 1 100 ? 6.830 -7.259 -32.172 1.00 96.50 100 ASP A CA 1
ATOM 696 C C . ASP A 1 100 ? 6.780 -5.967 -32.992 1.00 96.50 100 ASP A C 1
ATOM 698 O O . ASP A 1 100 ? 7.820 -5.516 -33.478 1.00 96.50 100 ASP A O 1
ATOM 702 N N . ASP A 1 101 ? 5.609 -5.339 -33.056 1.00 96.50 101 ASP A N 1
ATOM 703 C CA . ASP A 1 101 ? 5.353 -4.056 -33.710 1.00 96.50 101 ASP A CA 1
ATOM 704 C C . ASP A 1 101 ? 5.681 -2.822 -32.847 1.00 96.50 101 ASP A C 1
ATOM 706 O O . ASP A 1 101 ? 5.556 -1.687 -33.314 1.00 96.50 101 ASP A O 1
ATOM 710 N N . ALA A 1 102 ? 6.128 -3.014 -31.602 1.00 97.38 102 ALA A N 1
ATOM 711 C CA . ALA A 1 102 ? 6.467 -1.917 -30.708 1.00 97.38 102 ALA A CA 1
ATOM 712 C C . ALA A 1 102 ? 7.821 -1.270 -31.055 1.00 97.38 102 ALA A C 1
ATOM 714 O O . ALA A 1 102 ? 8.783 -1.926 -31.477 1.00 97.38 102 ALA A O 1
ATOM 715 N N . ASP A 1 103 ? 7.924 0.031 -30.767 1.00 97.62 103 ASP A N 1
ATOM 716 C CA . ASP A 1 103 ? 9.213 0.715 -30.658 1.00 97.62 103 ASP A CA 1
ATOM 717 C C . ASP A 1 103 ? 9.974 0.148 -29.449 1.00 97.62 103 ASP A C 1
ATOM 719 O O . ASP A 1 103 ? 9.726 0.517 -28.296 1.00 97.62 103 ASP A O 1
ATOM 723 N N . LEU A 1 104 ? 10.870 -0.805 -29.719 1.00 96.88 104 LEU A N 1
ATOM 724 C CA . LEU A 1 104 ? 11.577 -1.556 -28.685 1.00 96.88 104 LEU A CA 1
ATOM 725 C C . LEU A 1 104 ? 12.492 -0.658 -27.862 1.00 96.88 104 LEU A C 1
ATOM 727 O O . LEU A 1 104 ? 12.492 -0.765 -26.639 1.00 96.88 104 LEU A O 1
ATOM 731 N N . GLN A 1 105 ? 13.229 0.254 -28.499 1.00 96.69 105 GLN A N 1
ATOM 732 C CA . GLN A 1 105 ? 14.152 1.133 -27.787 1.00 96.69 105 GLN A CA 1
ATOM 733 C C . GLN A 1 105 ? 13.390 2.030 -26.805 1.00 96.69 105 GLN A C 1
ATOM 735 O O . GLN A 1 105 ? 13.770 2.133 -25.633 1.00 96.69 105 GLN A O 1
ATOM 740 N N . ALA A 1 106 ? 12.287 2.638 -27.252 1.00 97.94 106 ALA A N 1
ATOM 741 C CA . ALA A 1 106 ? 11.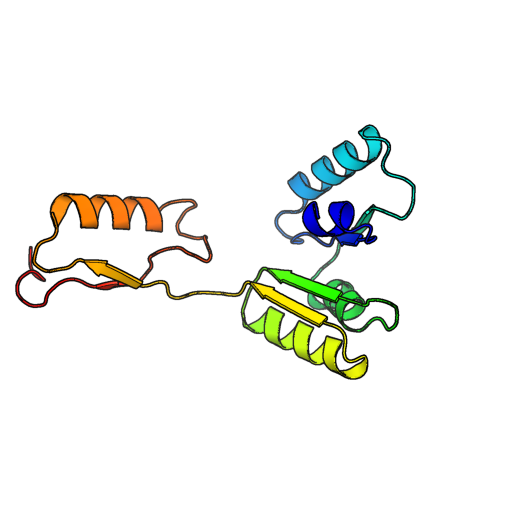448 3.459 -26.390 1.00 97.94 106 ALA A CA 1
ATOM 742 C C . ALA A 1 106 ? 10.803 2.629 -25.266 1.00 97.94 106 ALA A C 1
ATOM 744 O O . ALA A 1 106 ? 10.816 3.047 -24.104 1.00 97.94 106 ALA A O 1
ATOM 745 N N . ALA A 1 107 ? 10.278 1.441 -25.583 1.00 97.69 107 ALA A N 1
ATOM 746 C CA . ALA A 1 107 ? 9.623 0.564 -24.616 1.00 97.69 107 ALA A CA 1
ATOM 747 C C . ALA A 1 107 ? 10.591 0.043 -23.540 1.00 97.69 107 ALA A C 1
ATOM 749 O O . ALA A 1 107 ? 10.252 0.049 -22.353 1.00 97.69 107 ALA A O 1
ATOM 750 N N . VAL A 1 108 ? 11.809 -0.349 -23.927 1.00 97.25 108 VAL A N 1
ATOM 751 C CA . VAL A 1 108 ? 12.866 -0.779 -23.000 1.00 97.25 108 VAL A CA 1
ATOM 752 C C . VAL A 1 108 ? 13.285 0.382 -22.102 1.00 97.25 108 VAL A C 1
ATOM 754 O O . VAL A 1 108 ? 13.309 0.220 -20.882 1.00 97.25 108 VAL A O 1
ATOM 757 N N . ALA A 1 109 ? 13.548 1.567 -22.665 1.00 97.38 109 ALA A N 1
ATOM 758 C CA . ALA A 1 109 ? 13.940 2.741 -21.884 1.00 97.38 109 ALA A CA 1
ATOM 759 C C . ALA A 1 109 ? 12.874 3.124 -20.841 1.00 97.38 109 ALA A C 1
ATOM 761 O O . ALA A 1 109 ? 13.200 3.356 -19.674 1.00 97.38 109 ALA A O 1
ATOM 762 N N . GLN A 1 110 ? 11.594 3.118 -21.229 1.00 97.19 110 GLN A N 1
ATOM 763 C CA . GLN A 1 110 ? 10.470 3.351 -20.316 1.00 97.19 110 GLN A CA 1
ATOM 764 C C . GLN A 1 110 ? 10.361 2.260 -19.246 1.00 97.19 110 GLN A C 1
ATOM 766 O O . GLN A 1 110 ? 10.207 2.561 -18.064 1.00 97.19 110 GLN A O 1
ATOM 771 N N . GLY A 1 111 ? 10.480 0.988 -19.635 1.00 97.25 111 GLY A N 1
ATOM 772 C CA . GLY A 1 111 ? 10.441 -0.140 -18.707 1.00 97.25 111 GLY A CA 1
ATOM 773 C C . GLY A 1 111 ? 11.540 -0.075 -17.648 1.00 97.25 111 GLY A C 1
ATOM 774 O O . GLY A 1 111 ? 11.263 -0.255 -16.460 1.00 97.25 111 GLY A O 1
ATOM 775 N N . VAL A 1 112 ? 12.767 0.249 -18.065 1.00 97.31 112 VAL A N 1
ATOM 776 C CA . VAL A 1 112 ? 13.907 0.466 -17.164 1.00 97.31 112 VAL A CA 1
ATOM 777 C C . VAL A 1 112 ? 13.656 1.673 -16.257 1.00 97.31 112 VAL A C 1
ATOM 779 O O . VAL A 1 112 ? 13.846 1.572 -15.047 1.00 97.31 112 VAL A O 1
ATOM 782 N N . GLY A 1 113 ? 13.167 2.793 -16.795 1.00 97.38 113 GLY A N 1
ATOM 783 C CA . GLY A 1 113 ? 12.815 3.965 -15.989 1.00 97.38 113 GLY A CA 1
ATOM 784 C C . GLY A 1 113 ? 11.782 3.642 -14.903 1.00 97.38 113 GLY A C 1
ATOM 785 O O . GLY A 1 113 ? 11.983 3.963 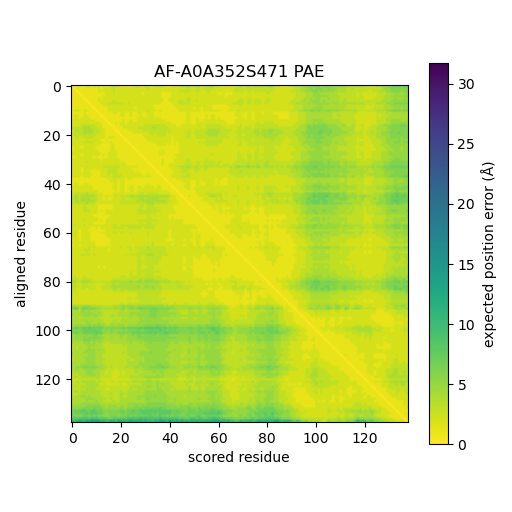-13.732 1.00 97.38 113 GLY A O 1
ATOM 786 N N . HIS A 1 114 ? 10.709 2.935 -15.264 1.00 96.50 114 HIS A N 1
ATOM 787 C CA . HIS A 1 114 ? 9.648 2.553 -14.334 1.00 96.50 114 HIS A CA 1
ATOM 788 C C . HIS A 1 114 ? 10.104 1.561 -13.262 1.00 96.50 114 HIS A C 1
ATOM 790 O O . HIS A 1 114 ? 9.712 1.706 -12.105 1.00 96.50 114 HIS A O 1
ATOM 796 N N . VAL A 1 115 ? 10.917 0.557 -13.609 1.00 97.44 115 VAL A N 1
ATOM 797 C CA . VAL A 1 115 ? 11.410 -0.403 -12.608 1.00 97.44 115 VAL A CA 1
ATOM 798 C C . VAL A 1 115 ? 12.451 0.221 -11.676 1.00 97.44 115 VAL A C 1
ATOM 800 O O . VAL A 1 115 ? 12.595 -0.243 -10.554 1.00 97.44 115 VAL A O 1
ATOM 803 N N . MET A 1 116 ? 13.157 1.271 -12.101 1.00 97.00 116 MET A N 1
ATOM 804 C CA . MET A 1 116 ? 14.152 1.960 -11.270 1.00 97.00 116 MET A CA 1
ATOM 805 C C . MET A 1 116 ? 13.550 3.066 -10.391 1.00 97.00 116 MET A C 1
ATOM 807 O O . MET A 1 116 ? 14.197 3.512 -9.440 1.00 97.00 116 MET A O 1
ATOM 811 N N . LEU A 1 117 ? 12.304 3.484 -10.644 1.00 96.88 117 LEU A N 1
ATOM 812 C CA . LEU A 1 117 ? 11.581 4.415 -9.777 1.00 96.88 117 LEU A CA 1
ATOM 813 C C . LEU A 1 117 ? 11.502 3.867 -8.343 1.00 96.88 117 LEU A C 1
ATOM 815 O O . LEU A 1 117 ? 11.170 2.700 -8.126 1.00 96.88 117 LEU A O 1
ATOM 819 N N . ASN A 1 118 ? 11.802 4.718 -7.356 1.00 96.56 118 ASN A N 1
ATOM 820 C CA . ASN A 1 118 ? 11.889 4.333 -5.941 1.00 96.56 118 ASN A CA 1
ATOM 821 C C . ASN A 1 118 ? 12.835 3.134 -5.692 1.00 96.56 118 ASN A C 1
ATOM 823 O O . ASN A 1 118 ? 12.581 2.289 -4.830 1.00 96.56 118 ASN A O 1
ATOM 827 N N . SER A 1 119 ? 13.896 3.010 -6.499 1.00 96.75 119 SER A N 1
ATOM 828 C CA . SER A 1 119 ? 14.815 1.861 -6.497 1.00 96.75 119 SER A CA 1
ATOM 829 C C . SER A 1 119 ? 14.101 0.513 -6.695 1.00 96.75 119 SER A C 1
ATOM 831 O O . SER A 1 119 ? 14.504 -0.501 -6.129 1.00 96.75 119 SER A O 1
ATOM 833 N N . GLY A 1 120 ? 12.993 0.506 -7.442 1.00 95.75 120 GLY A N 1
ATOM 834 C CA . GLY A 1 120 ? 12.156 -0.672 -7.682 1.00 95.75 120 GLY A CA 1
ATOM 835 C C . GLY A 1 120 ? 11.268 -1.095 -6.516 1.00 95.75 120 GLY A C 1
ATOM 836 O O . GLY A 1 120 ? 10.579 -2.111 -6.607 1.00 95.75 120 GLY A O 1
ATOM 837 N N . GLN A 1 121 ? 11.219 -0.314 -5.436 1.00 96.88 121 GLN A N 1
ATOM 838 C CA . GLN A 1 121 ? 10.417 -0.599 -4.242 1.00 96.88 121 GLN A CA 1
ATOM 839 C C . GLN A 1 121 ? 8.969 -0.118 -4.423 1.00 96.88 121 GLN A C 1
ATOM 841 O O . GLN A 1 121 ? 8.442 0.666 -3.635 1.00 96.88 121 GLN A O 1
ATOM 846 N N . THR A 1 122 ? 8.326 -0.580 -5.494 1.00 95.12 122 THR A N 1
ATOM 847 C CA . THR A 1 122 ? 6.937 -0.260 -5.838 1.00 95.12 122 THR A CA 1
ATOM 848 C C . THR A 1 122 ? 6.194 -1.558 -6.148 1.00 95.12 122 THR A C 1
ATOM 850 O O . THR A 1 122 ? 6.684 -2.374 -6.925 1.00 95.12 122 THR A O 1
ATOM 853 N N . CYS A 1 123 ? 5.001 -1.769 -5.580 1.00 95.75 123 CYS A N 1
ATOM 854 C CA . CYS A 1 123 ? 4.243 -3.020 -5.756 1.00 95.75 123 CYS A CA 1
ATOM 855 C C . CYS A 1 123 ? 3.910 -3.336 -7.226 1.00 95.75 123 CYS A C 1
ATOM 857 O O . CYS A 1 123 ? 3.882 -4.501 -7.617 1.00 95.75 123 CYS A O 1
ATOM 859 N N . ILE A 1 124 ? 3.717 -2.295 -8.041 1.00 95.38 124 ILE A N 1
ATOM 860 C CA . ILE A 1 124 ? 3.416 -2.393 -9.473 1.00 95.38 124 ILE A CA 1
ATOM 861 C C . ILE A 1 124 ? 4.657 -2.347 -10.377 1.00 95.38 124 ILE A C 1
ATOM 863 O O . ILE A 1 124 ? 4.501 -2.318 -11.595 1.00 95.38 124 ILE A O 1
ATOM 867 N N . ALA A 1 125 ? 5.876 -2.335 -9.824 1.00 96.94 125 ALA A N 1
ATOM 868 C CA . ALA A 1 125 ? 7.097 -2.213 -10.620 1.00 96.94 125 ALA A CA 1
ATOM 869 C C . ALA A 1 125 ? 7.169 -3.305 -11.715 1.00 96.94 125 ALA A C 1
ATOM 871 O O . ALA A 1 125 ? 6.983 -4.490 -11.400 1.00 96.94 125 ALA A O 1
ATOM 872 N N . PRO A 1 126 ? 7.468 -2.950 -12.984 1.00 96.69 126 PRO A N 1
ATOM 873 C CA . PRO A 1 126 ? 7.513 -3.888 -14.109 1.00 96.69 126 PRO A CA 1
ATOM 874 C C . PRO A 1 126 ? 8.780 -4.757 -14.075 1.00 96.69 126 PRO A C 1
ATOM 876 O O . PRO A 1 126 ? 9.663 -4.680 -14.923 1.00 96.69 126 PRO A O 1
ATOM 879 N N . THR A 1 127 ? 8.888 -5.613 -13.063 1.00 97.00 127 THR A N 1
ATOM 880 C CA . THR A 1 127 ? 10.086 -6.416 -12.763 1.00 97.00 127 THR A CA 1
ATOM 881 C C . THR A 1 127 ? 10.252 -7.650 -13.657 1.00 97.00 127 THR A C 1
ATOM 883 O O . THR A 1 127 ? 11.098 -8.508 -13.375 1.00 97.00 127 THR A O 1
ATOM 886 N N . ARG A 1 128 ? 9.421 -7.804 -14.692 1.00 97.75 128 ARG A N 1
ATOM 887 C CA . ARG A 1 128 ? 9.519 -8.870 -15.693 1.00 97.75 128 ARG A CA 1
ATOM 888 C C . ARG A 1 128 ? 9.249 -8.294 -17.081 1.00 97.75 128 ARG A C 1
ATOM 890 O O . ARG A 1 128 ? 8.116 -8.318 -17.551 1.00 97.75 128 ARG A O 1
ATOM 897 N N . MET A 1 129 ? 10.293 -7.797 -17.731 1.00 97.38 129 MET A N 1
ATOM 898 C CA . MET A 1 129 ? 10.220 -7.393 -19.133 1.00 97.38 129 MET A CA 1
ATOM 899 C C . MET A 1 129 ? 10.183 -8.640 -20.024 1.00 97.38 129 MET A C 1
ATOM 901 O O . MET A 1 129 ? 10.999 -9.547 -19.865 1.00 97.38 129 MET A O 1
ATOM 905 N N . LEU A 1 130 ? 9.194 -8.709 -20.908 1.00 97.94 130 LEU A N 1
ATOM 906 C CA . LEU A 1 130 ? 8.974 -9.790 -21.858 1.00 97.94 130 LEU A CA 1
ATOM 907 C C . LEU A 1 130 ? 9.020 -9.195 -23.260 1.00 97.94 130 LEU A C 1
ATOM 909 O O . LEU A 1 130 ? 8.188 -8.356 -23.593 1.00 97.94 130 LEU A O 1
ATOM 913 N N . VAL A 1 131 ? 9.991 -9.641 -24.051 1.00 97.69 131 VAL A N 1
ATOM 914 C CA . VAL A 1 131 ? 10.229 -9.183 -25.424 1.00 97.69 131 VAL A CA 1
ATOM 915 C C . VAL A 1 131 ? 9.975 -10.318 -26.423 1.00 97.69 131 VAL A C 1
ATOM 917 O O . VAL A 1 131 ? 10.021 -11.493 -26.032 1.00 97.69 131 VAL A O 1
ATO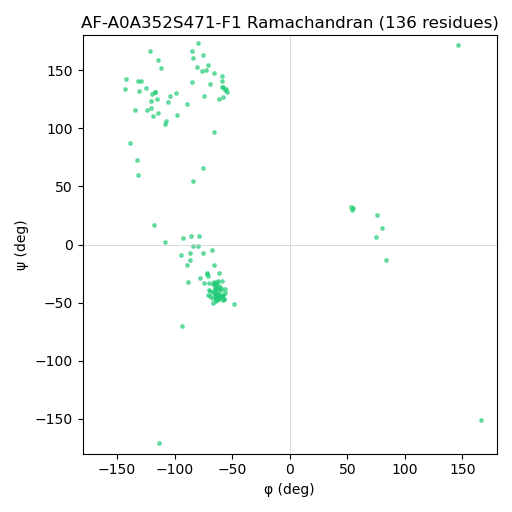M 920 N N . PRO A 1 132 ? 9.715 -10.006 -27.704 1.00 97.38 132 PRO A N 1
ATOM 921 C CA . PRO A 1 132 ? 9.613 -11.010 -28.755 1.00 97.38 132 PRO A CA 1
ATOM 922 C C . PRO A 1 132 ? 10.914 -11.809 -28.873 1.00 97.38 132 PRO A C 1
ATOM 924 O O . PRO A 1 132 ? 12.005 -11.249 -28.790 1.00 97.38 132 PRO A O 1
ATOM 927 N N . ARG A 1 133 ? 10.802 -13.124 -29.096 1.00 97.12 133 ARG A N 1
ATOM 928 C CA . ARG A 1 133 ? 11.966 -14.026 -29.174 1.00 97.12 133 ARG A CA 1
ATOM 929 C C . ARG A 1 133 ? 12.974 -13.582 -30.234 1.00 97.12 133 ARG A C 1
ATOM 931 O O . ARG A 1 133 ? 14.168 -13.608 -29.968 1.00 97.12 133 ARG A O 1
ATOM 938 N N . ASP A 1 134 ? 12.482 -13.158 -31.391 1.00 96.94 134 ASP A N 1
ATOM 939 C CA . ASP A 1 134 ? 13.317 -12.799 -32.541 1.00 96.94 134 ASP A CA 1
ATOM 940 C C . ASP A 1 134 ? 14.017 -11.438 -32.369 1.00 96.94 134 ASP A C 1
ATOM 942 O O . ASP A 1 134 ? 14.868 -11.081 -33.177 1.00 96.94 134 ASP A O 1
ATOM 946 N N . ARG A 1 135 ? 13.681 -10.692 -31.306 1.00 95.06 135 ARG A N 1
ATOM 947 C CA . ARG A 1 135 ? 14.272 -9.394 -30.941 1.00 95.06 135 ARG 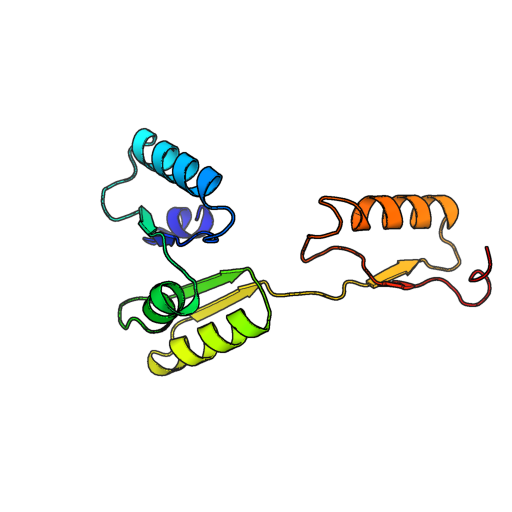A CA 1
ATOM 948 C C . ARG A 1 135 ? 14.975 -9.424 -29.578 1.00 95.06 135 ARG A C 1
ATOM 950 O O . ARG A 1 135 ? 15.179 -8.384 -28.972 1.00 95.06 135 ARG A O 1
ATOM 957 N N . TYR A 1 136 ? 15.287 -10.611 -29.052 1.00 94.81 136 TYR A N 1
ATOM 958 C CA . TYR A 1 136 ? 15.836 -10.756 -27.697 1.00 94.81 136 TYR A CA 1
ATOM 959 C C . TYR A 1 136 ? 17.274 -10.230 -27.556 1.00 94.81 136 TYR A C 1
ATOM 961 O O . TYR A 1 136 ? 17.635 -9.748 -26.486 1.00 94.81 136 TYR A O 1
ATOM 969 N N . ASP A 1 137 ? 18.082 -10.348 -28.614 1.00 93.88 137 ASP A N 1
ATOM 970 C CA . ASP A 1 137 ? 19.501 -9.961 -28.609 1.00 93.88 137 ASP A CA 1
ATOM 971 C C . ASP A 1 137 ? 19.738 -8.470 -28.940 1.00 93.88 137 ASP A C 1
ATOM 973 O O . ASP A 1 137 ? 20.878 -8.011 -28.862 1.00 93.88 137 ASP A O 1
ATOM 977 N N . GLU A 1 138 ? 18.687 -7.743 -29.343 1.00 90.31 138 GLU A N 1
ATOM 978 C CA . GLU A 1 138 ? 18.693 -6.294 -29.635 1.00 90.31 138 GLU A CA 1
ATOM 979 C C . GLU A 1 138 ? 18.734 -5.466 -28.339 1.00 90.31 138 GLU A C 1
ATOM 981 O O . GLU A 1 138 ? 19.573 -4.537 -28.267 1.00 90.31 138 GLU A O 1
#

Radius of gyration: 20.05 Å; Cα contacts (8 Å, |Δi|>4): 164; chains: 1; bounding box: 38×36×52 Å